Protein AF-A0A7C2VV42-F1 (afdb_monomer)

Structure (mmCIF, N/CA/C/O backbone):
data_AF-A0A7C2VV42-F1
#
_entry.id   AF-A0A7C2VV42-F1
#
loop_
_atom_site.group_PDB
_atom_site.id
_atom_site.type_symbol
_atom_site.label_atom_id
_atom_site.label_alt_id
_atom_site.label_comp_id
_atom_site.label_asym_id
_atom_site.label_entity_id
_atom_site.label_seq_id
_atom_site.pdbx_PDB_ins_code
_atom_site.Cartn_x
_atom_site.Cartn_y
_atom_site.Cartn_z
_atom_site.occupancy
_atom_site.B_iso_or_equiv
_atom_site.auth_seq_id
_atom_site.auth_comp_id
_atom_site.auth_asym_id
_atom_site.auth_atom_id
_atom_site.pdbx_PDB_model_num
ATOM 1 N N . MET A 1 1 ? -14.587 7.912 -0.933 1.00 89.94 1 MET A N 1
ATOM 2 C CA . MET A 1 1 ? -14.050 6.717 -1.628 1.00 89.94 1 MET A CA 1
ATOM 3 C C . MET A 1 1 ? -12.595 6.990 -1.961 1.00 89.94 1 MET A C 1
ATOM 5 O O . MET A 1 1 ? -12.313 8.102 -2.384 1.00 89.94 1 MET A O 1
ATOM 9 N N . ALA A 1 2 ? -11.702 6.019 -1.773 1.00 95.25 2 ALA A N 1
ATOM 10 C CA . ALA A 1 2 ? -10.289 6.122 -2.131 1.00 95.25 2 ALA A CA 1
ATOM 11 C C . ALA A 1 2 ? -9.960 5.160 -3.280 1.00 95.25 2 ALA A C 1
ATOM 13 O O . ALA A 1 2 ? -10.303 3.977 -3.228 1.00 95.25 2 ALA A O 1
ATOM 14 N N . ILE A 1 3 ? -9.295 5.663 -4.320 1.00 92.50 3 ILE A N 1
ATOM 15 C CA . ILE A 1 3 ? -8.862 4.875 -5.479 1.00 92.50 3 ILE A CA 1
ATOM 16 C C . ILE A 1 3 ? -7.340 4.789 -5.435 1.00 92.50 3 ILE A C 1
ATOM 18 O O . ILE A 1 3 ? -6.675 5.788 -5.186 1.00 92.50 3 ILE A O 1
ATOM 22 N N . LYS A 1 4 ? -6.800 3.597 -5.703 1.00 92.12 4 LYS A N 1
ATOM 23 C CA . LYS A 1 4 ? -5.366 3.285 -5.610 1.00 92.12 4 LYS A CA 1
ATOM 24 C C . LYS A 1 4 ? -4.835 3.309 -4.176 1.00 92.12 4 LYS A C 1
ATOM 26 O O . LYS A 1 4 ? -3.756 3.824 -3.918 1.00 92.12 4 LYS A O 1
ATOM 31 N N . ALA A 1 5 ? -5.553 2.640 -3.275 1.00 95.25 5 ALA A N 1
ATOM 32 C CA . ALA A 1 5 ? -5.238 2.533 -1.842 1.00 95.25 5 ALA A CA 1
ATOM 33 C C . ALA A 1 5 ? -3.838 1.967 -1.497 1.00 95.25 5 ALA A C 1
ATOM 35 O O . ALA A 1 5 ? -3.413 2.018 -0.351 1.00 95.25 5 ALA A O 1
ATOM 36 N N . MET A 1 6 ? -3.129 1.403 -2.480 1.00 95.69 6 MET A N 1
ATOM 37 C CA . MET A 1 6 ? -1.766 0.871 -2.349 1.00 95.69 6 MET A CA 1
ATOM 38 C C . MET A 1 6 ? -0.822 1.472 -3.406 1.00 95.69 6 MET A C 1
ATOM 40 O O . MET A 1 6 ? 0.048 0.787 -3.945 1.00 95.69 6 MET A O 1
ATOM 44 N N . ALA A 1 7 ? -1.037 2.729 -3.794 1.00 95.56 7 ALA A N 1
ATOM 45 C CA . ALA A 1 7 ? -0.071 3.483 -4.585 1.00 95.56 7 ALA A CA 1
ATOM 46 C C . ALA A 1 7 ? 1.043 4.015 -3.685 1.00 95.56 7 ALA A C 1
ATOM 48 O O . ALA A 1 7 ? 0.760 4.572 -2.629 1.00 95.56 7 ALA A O 1
ATOM 49 N N . LYS A 1 8 ? 2.296 3.836 -4.110 1.00 95.75 8 LYS A N 1
ATOM 50 C CA . LYS A 1 8 ? 3.464 4.341 -3.387 1.00 95.75 8 LYS A CA 1
ATOM 51 C C . LYS A 1 8 ? 3.931 5.679 -3.959 1.00 95.75 8 LYS A C 1
ATOM 53 O O . LYS A 1 8 ? 4.064 6.639 -3.214 1.00 95.75 8 LYS A O 1
ATOM 58 N N . SER A 1 9 ? 4.183 5.731 -5.266 1.00 96.06 9 SER A N 1
ATOM 59 C CA . SER A 1 9 ? 4.806 6.883 -5.935 1.00 96.06 9 SER A CA 1
ATOM 60 C C . SER A 1 9 ? 4.740 6.750 -7.459 1.00 96.06 9 SER A C 1
ATOM 62 O O . SER A 1 9 ? 4.222 5.756 -7.988 1.00 96.06 9 SER A O 1
ATOM 64 N N . LYS A 1 10 ? 5.264 7.736 -8.196 1.00 96.06 10 LYS A N 1
ATOM 65 C CA . LYS A 1 10 ? 5.635 7.528 -9.605 1.00 96.06 10 LYS A CA 1
ATOM 66 C C . LYS A 1 10 ? 6.712 6.441 -9.710 1.00 96.06 10 LYS A C 1
ATOM 68 O O . LYS A 1 10 ? 7.468 6.182 -8.778 1.00 96.06 10 LYS A O 1
ATOM 73 N N . TRP A 1 11 ? 6.775 5.772 -10.858 1.00 95.75 11 TRP A N 1
ATOM 74 C CA . TRP A 1 11 ? 7.896 4.875 -11.131 1.00 95.75 11 TRP A CA 1
ATOM 75 C C . TRP A 1 11 ? 9.187 5.681 -11.293 1.00 95.75 11 TRP A C 1
ATOM 77 O O . TRP A 1 11 ? 9.184 6.595 -12.117 1.00 95.75 11 TRP A O 1
ATOM 87 N N . PRO A 1 12 ? 10.288 5.299 -10.621 1.00 94.50 12 PRO A N 1
ATOM 88 C CA . PRO A 1 12 ? 11.593 5.882 -10.901 1.00 94.50 12 PRO A CA 1
ATOM 89 C C . PRO A 1 12 ? 11.987 5.701 -12.372 1.00 94.50 12 PRO A C 1
ATOM 91 O O . PRO A 1 12 ? 11.579 4.733 -13.033 1.00 94.50 12 PRO A O 1
ATOM 94 N N . GLU A 1 13 ? 12.803 6.620 -12.882 1.00 94.00 13 GLU A N 1
ATOM 95 C CA . GLU A 1 13 ? 13.360 6.513 -14.227 1.00 94.00 13 GLU A CA 1
ATOM 96 C C . GLU A 1 13 ? 14.201 5.232 -14.361 1.00 94.00 13 GLU A C 1
ATOM 98 O O . GLU A 1 13 ? 14.953 4.860 -13.462 1.00 94.00 13 GLU A O 1
ATOM 103 N N . GLY A 1 14 ? 14.016 4.502 -15.464 1.00 94.19 14 GLY A N 1
ATOM 104 C CA . GLY A 1 14 ? 14.718 3.239 -15.716 1.00 94.19 14 GLY A CA 1
ATOM 105 C C . GLY A 1 14 ? 14.311 2.052 -14.828 1.00 94.19 14 GLY A C 1
ATOM 106 O O . GLY A 1 14 ? 14.890 0.978 -14.975 1.00 94.19 14 GLY A O 1
ATOM 107 N N . ALA A 1 15 ? 13.327 2.198 -13.931 1.00 94.56 15 ALA A N 1
ATOM 108 C CA . ALA A 1 15 ? 12.883 1.098 -13.073 1.00 94.56 15 ALA A CA 1
ATOM 109 C C . ALA A 1 15 ? 12.303 -0.077 -13.880 1.00 94.56 15 ALA A C 1
ATOM 111 O O . ALA A 1 15 ? 11.519 0.125 -14.813 1.00 94.56 15 ALA A O 1
ATOM 112 N N . ASP A 1 16 ? 12.616 -1.310 -13.466 1.00 94.12 16 ASP A N 1
ATOM 113 C CA . ASP A 1 16 ? 11.982 -2.509 -14.016 1.00 94.12 16 ASP A CA 1
ATOM 114 C C . ASP A 1 16 ? 10.518 -2.608 -13.557 1.00 94.12 16 ASP A C 1
ATOM 116 O O . ASP A 1 16 ? 10.211 -2.670 -12.365 1.00 94.12 16 ASP A O 1
ATOM 120 N N . ARG A 1 17 ? 9.604 -2.640 -14.531 1.00 93.75 17 ARG A N 1
ATOM 121 C CA . ARG A 1 17 ? 8.150 -2.734 -14.324 1.00 93.75 17 ARG A CA 1
ATOM 122 C C . ARG A 1 17 ? 7.594 -4.107 -14.700 1.00 93.75 17 ARG A C 1
ATOM 124 O O . ARG A 1 17 ? 6.382 -4.306 -14.629 1.00 93.75 17 ARG A O 1
ATOM 131 N N . SER A 1 18 ? 8.451 -5.052 -15.094 1.00 92.94 18 SER A N 1
ATOM 132 C CA . SER A 1 18 ? 8.076 -6.384 -15.588 1.00 92.94 18 SER A CA 1
ATOM 133 C C . SER A 1 18 ? 7.188 -7.157 -14.610 1.00 92.94 18 SER A C 1
ATOM 135 O O . SER A 1 18 ? 6.308 -7.913 -15.023 1.00 92.94 18 SER A O 1
ATOM 137 N N . GLN A 1 19 ? 7.367 -6.923 -13.307 1.00 92.00 19 GLN A N 1
A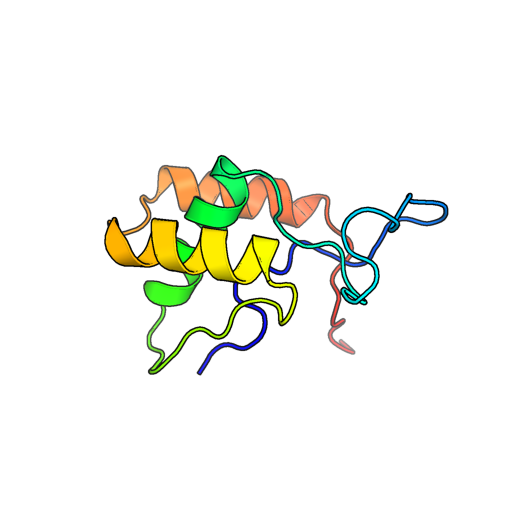TOM 138 C CA . GLN A 1 19 ? 6.595 -7.575 -12.256 1.00 92.00 19 GLN A CA 1
ATOM 139 C C . GLN A 1 19 ? 5.144 -7.066 -12.160 1.00 92.00 19 GLN A C 1
ATOM 141 O O . GLN A 1 19 ? 4.273 -7.827 -11.729 1.00 92.00 19 GLN A O 1
ATOM 146 N N . PHE A 1 20 ? 4.887 -5.822 -12.593 1.00 93.31 20 PHE A N 1
ATOM 147 C CA . PHE A 1 20 ? 3.592 -5.129 -12.531 1.00 93.31 20 PHE A CA 1
ATOM 148 C C . PHE A 1 20 ? 3.289 -4.374 -13.841 1.00 93.31 20 PHE A C 1
ATOM 150 O O . PHE A 1 20 ? 3.119 -3.151 -13.833 1.00 93.31 20 PHE A O 1
ATOM 157 N N . PRO A 1 21 ? 3.167 -5.073 -14.985 1.00 89.25 21 PRO A N 1
ATOM 158 C CA . PRO A 1 21 ? 3.133 -4.448 -16.312 1.00 89.25 21 PRO A CA 1
ATOM 159 C C . PRO A 1 21 ? 1.903 -3.556 -16.552 1.00 89.25 21 PRO A C 1
ATOM 161 O O . PRO A 1 21 ? 1.891 -2.750 -17.477 1.00 89.25 21 PRO A O 1
ATOM 164 N N . LYS A 1 22 ? 0.856 -3.692 -15.727 1.00 87.19 22 LYS A N 1
ATOM 165 C CA . LYS A 1 22 ? -0.379 -2.891 -15.798 1.00 87.19 22 LYS A CA 1
ATOM 166 C C . LYS A 1 22 ? -0.392 -1.694 -14.838 1.00 87.19 22 LYS A C 1
ATOM 168 O O . LYS A 1 22 ? -1.307 -0.873 -14.903 1.00 87.19 22 LYS A O 1
ATOM 173 N N . CYS A 1 23 ? 0.577 -1.589 -13.929 1.00 93.06 23 CYS A N 1
ATOM 174 C CA . CYS A 1 23 ? 0.656 -0.490 -12.972 1.00 93.06 23 CYS A CA 1
ATOM 175 C C . CYS A 1 23 ? 1.409 0.690 -13.593 1.00 93.06 23 CYS A C 1
ATOM 177 O O . CYS A 1 23 ? 2.622 0.643 -13.771 1.00 93.06 23 CYS A O 1
ATOM 179 N N . TRP A 1 24 ? 0.698 1.782 -13.874 1.00 92.31 24 TRP A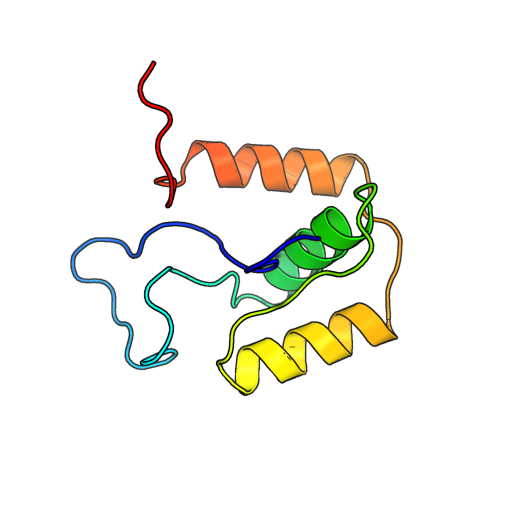 N 1
ATOM 180 C CA . TRP A 1 24 ? 1.295 3.027 -14.379 1.00 92.31 24 TRP A CA 1
ATOM 181 C C . TRP A 1 24 ? 1.973 3.882 -13.289 1.00 92.31 24 TRP A C 1
ATOM 183 O O . TRP A 1 24 ? 2.571 4.907 -13.590 1.00 92.31 24 TRP A O 1
ATOM 193 N N . TYR A 1 25 ? 1.918 3.430 -12.038 1.00 94.00 25 TYR A N 1
ATOM 194 C CA . TYR A 1 25 ? 2.551 4.001 -10.849 1.00 94.00 25 TYR A CA 1
ATOM 195 C C . TYR A 1 25 ? 3.275 2.886 -10.089 1.00 94.00 25 TYR A C 1
ATOM 197 O O . TYR A 1 25 ? 2.903 1.717 -10.232 1.00 94.00 25 TYR A O 1
ATOM 205 N N . GLN A 1 26 ? 4.260 3.232 -9.261 1.00 95.94 26 GLN A N 1
ATOM 206 C CA . GLN A 1 26 ? 4.912 2.261 -8.391 1.00 95.94 26 GLN A CA 1
ATOM 207 C C . GLN A 1 26 ? 3.926 1.838 -7.288 1.00 95.94 26 GLN A C 1
ATOM 209 O O . GLN A 1 26 ? 3.466 2.684 -6.511 1.00 95.94 26 GLN A O 1
ATOM 214 N N . PRO A 1 27 ? 3.552 0.550 -7.200 1.00 96.25 27 PRO A N 1
ATOM 215 C CA . PRO A 1 27 ? 2.688 0.074 -6.132 1.00 96.25 27 PRO A CA 1
ATOM 216 C C . PRO A 1 27 ? 3.475 -0.121 -4.830 1.00 96.25 27 PRO A C 1
ATOM 218 O O . PRO A 1 27 ? 4.667 -0.430 -4.843 1.00 96.25 27 PRO A O 1
ATOM 221 N N . ALA A 1 28 ? 2.787 -0.032 -3.695 1.00 96.25 28 ALA A N 1
ATOM 222 C CA . ALA A 1 28 ? 3.256 -0.617 -2.445 1.00 96.25 28 ALA A CA 1
ATOM 223 C C . ALA A 1 28 ? 3.130 -2.147 -2.555 1.00 96.25 28 ALA A C 1
ATOM 225 O O . ALA A 1 28 ? 2.087 -2.709 -2.240 1.00 96.25 28 ALA A O 1
ATOM 226 N N . SER A 1 29 ? 4.154 -2.806 -3.104 1.00 95.00 29 SER A N 1
ATOM 227 C CA . SER A 1 29 ? 4.164 -4.258 -3.345 1.00 95.00 29 SER A CA 1
ATOM 228 C C . SER A 1 29 ? 4.873 -5.072 -2.264 1.00 95.00 29 SER A C 1
ATOM 230 O O . SER A 1 29 ? 4.750 -6.294 -2.247 1.00 95.00 29 SER A O 1
ATOM 232 N N . ASP A 1 30 ? 5.631 -4.417 -1.386 1.00 96.00 30 ASP A N 1
ATOM 233 C CA . ASP A 1 30 ? 6.149 -5.047 -0.173 1.00 96.00 30 ASP A CA 1
ATOM 234 C C . ASP A 1 30 ? 4.982 -5.318 0.798 1.00 96.00 30 ASP A C 1
ATOM 236 O O . ASP A 1 30 ? 4.212 -4.390 1.062 1.00 96.00 30 ASP A O 1
ATOM 240 N N . PRO A 1 31 ? 4.825 -6.539 1.348 1.00 96.25 31 PRO A N 1
ATOM 241 C CA . PRO A 1 31 ? 3.689 -6.878 2.205 1.00 96.25 31 PRO A CA 1
ATOM 242 C C . PRO A 1 31 ? 3.514 -5.961 3.421 1.00 96.25 31 PRO A C 1
ATOM 244 O O . PRO A 1 31 ? 2.381 -5.643 3.790 1.00 96.25 31 PRO A O 1
ATOM 247 N N . LYS A 1 32 ? 4.614 -5.511 4.043 1.00 97.12 32 LYS A N 1
ATOM 248 C CA . LYS A 1 32 ? 4.555 -4.638 5.221 1.00 97.12 32 LYS A CA 1
ATOM 249 C C . LYS A 1 32 ? 4.059 -3.251 4.821 1.00 97.12 32 LYS A C 1
ATOM 251 O O . LYS A 1 32 ? 3.120 -2.741 5.433 1.00 97.12 32 LYS A O 1
ATOM 256 N N . LEU A 1 33 ? 4.633 -2.669 3.767 1.00 97.44 33 LEU A N 1
ATOM 257 C CA . LEU A 1 33 ? 4.199 -1.367 3.260 1.00 97.44 33 LEU A CA 1
ATOM 258 C C . LEU A 1 33 ? 2.758 -1.403 2.733 1.00 97.44 33 LEU A C 1
ATOM 260 O O . LEU A 1 33 ? 1.981 -0.499 3.027 1.00 97.44 33 LEU A O 1
ATOM 264 N N . ALA A 1 34 ? 2.381 -2.450 1.997 1.00 97.12 34 ALA A N 1
ATOM 265 C CA . ALA A 1 34 ? 1.028 -2.627 1.474 1.00 97.12 34 ALA A CA 1
ATOM 266 C C . ALA A 1 34 ? -0.012 -2.714 2.597 1.00 97.12 34 ALA A C 1
ATOM 268 O O . ALA A 1 34 ? -1.061 -2.073 2.520 1.00 97.12 34 ALA A O 1
ATOM 269 N N . SER A 1 35 ? 0.306 -3.465 3.659 1.00 98.00 35 SER A N 1
ATOM 270 C CA . SER A 1 35 ? -0.533 -3.566 4.852 1.00 98.00 35 SER A CA 1
ATOM 271 C C . SER A 1 35 ? -0.742 -2.206 5.511 1.00 98.00 35 SER A C 1
ATOM 273 O O . SER A 1 35 ? -1.884 -1.820 5.754 1.00 98.00 35 SER A O 1
ATOM 275 N N . MET A 1 36 ? 0.334 -1.450 5.755 1.00 98.25 36 MET A N 1
ATOM 276 C CA . MET A 1 36 ? 0.226 -0.107 6.334 1.00 98.25 36 MET A CA 1
ATOM 277 C C . MET A 1 36 ? -0.571 0.836 5.421 1.00 98.25 36 MET A C 1
ATOM 279 O O . MET A 1 36 ? -1.503 1.483 5.885 1.00 98.25 36 MET A O 1
ATOM 283 N N . ALA A 1 37 ? -0.278 0.873 4.117 1.00 97.44 37 ALA A N 1
ATOM 284 C CA . ALA A 1 37 ? -0.954 1.756 3.164 1.00 97.44 37 ALA A CA 1
ATOM 285 C C . ALA A 1 37 ? -2.469 1.491 3.083 1.00 97.44 37 ALA A C 1
ATOM 287 O O . ALA A 1 37 ? -3.279 2.424 3.139 1.00 97.44 37 ALA A O 1
ATOM 288 N N . LEU A 1 38 ? -2.873 0.219 2.999 1.00 97.94 38 LEU A N 1
ATOM 289 C CA . LEU A 1 38 ? -4.289 -0.128 2.929 1.00 97.94 38 LEU A CA 1
ATOM 290 C C . LEU A 1 38 ? -5.000 0.106 4.267 1.00 97.94 38 LEU A C 1
ATOM 292 O O . LEU A 1 38 ? -6.103 0.653 4.262 1.00 97.94 38 LEU A O 1
ATOM 296 N N . ARG A 1 39 ? -4.380 -0.241 5.406 1.00 98.12 39 ARG A N 1
ATOM 297 C CA . ARG A 1 39 ? -4.965 0.020 6.735 1.00 98.12 39 ARG A CA 1
ATOM 298 C C . ARG A 1 39 ? -5.113 1.514 7.008 1.00 98.12 39 ARG A C 1
ATOM 300 O O . ARG A 1 39 ? -6.172 1.933 7.470 1.00 98.12 39 ARG A O 1
ATOM 307 N N . PHE A 1 40 ? -4.117 2.321 6.639 1.00 98.00 40 PHE A N 1
ATOM 308 C CA . PHE A 1 40 ? -4.211 3.782 6.672 1.00 98.00 40 PHE A CA 1
ATOM 309 C C . PHE A 1 40 ? -5.411 4.276 5.868 1.00 98.00 40 PHE A C 1
ATOM 311 O O . PHE A 1 40 ? -6.225 5.043 6.381 1.00 98.00 40 PHE A O 1
ATOM 318 N N . THR A 1 41 ? -5.541 3.797 4.627 1.00 97.25 41 THR A N 1
ATOM 319 C CA . THR A 1 41 ? -6.627 4.193 3.726 1.00 97.25 41 THR A CA 1
ATOM 320 C C . THR A 1 41 ? -7.995 3.825 4.307 1.00 97.25 41 THR A C 1
ATOM 322 O O . THR A 1 41 ? -8.891 4.663 4.328 1.00 97.25 41 THR A O 1
ATOM 325 N N . LEU A 1 42 ? -8.158 2.599 4.814 1.00 96.75 42 LEU A N 1
ATOM 326 C CA . LEU A 1 42 ? -9.401 2.118 5.431 1.00 96.75 42 LEU A CA 1
ATOM 327 C C . LEU A 1 42 ? -9.735 2.809 6.763 1.00 96.75 42 LEU A C 1
ATOM 329 O O . LEU A 1 42 ? -10.895 2.803 7.162 1.00 96.75 42 LEU A O 1
ATOM 333 N N . SER A 1 43 ? -8.751 3.427 7.422 1.00 96.44 43 SER A N 1
ATOM 334 C CA . SER A 1 43 ? -8.958 4.206 8.653 1.00 96.44 43 SER A CA 1
ATOM 335 C C . SER A 1 43 ? -9.463 5.633 8.390 1.00 96.44 43 SER A C 1
ATOM 337 O O . SER A 1 43 ? -9.822 6.339 9.329 1.00 96.44 43 SER A O 1
ATOM 339 N N . GLN A 1 44 ? -9.491 6.082 7.131 1.00 96.44 44 GLN A N 1
ATOM 340 C CA . GLN A 1 44 ? -10.029 7.394 6.760 1.00 96.44 44 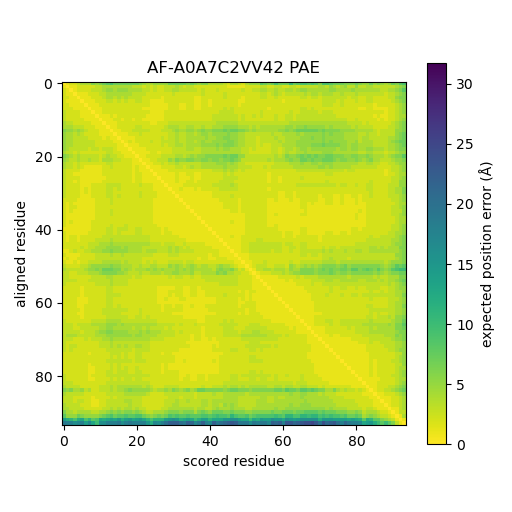GLN A CA 1
ATOM 341 C C . GLN A 1 44 ? -11.568 7.368 6.702 1.00 96.44 44 GLN A C 1
ATOM 343 O O . GLN A 1 44 ? -12.153 6.302 6.505 1.00 96.44 44 GLN A O 1
ATOM 348 N N . PRO A 1 45 ? -12.259 8.523 6.801 1.00 96.69 45 PRO A N 1
ATOM 349 C CA . PRO A 1 45 ? -13.718 8.602 6.678 1.00 96.69 45 PRO A CA 1
ATOM 350 C C . PRO A 1 45 ? -14.180 8.386 5.221 1.00 96.69 45 PRO A C 1
ATOM 352 O O . PRO A 1 45 ? -14.624 9.304 4.531 1.00 96.69 45 PRO A O 1
ATOM 355 N N . ILE A 1 46 ? -14.054 7.156 4.722 1.00 96.19 46 ILE A N 1
ATOM 356 C CA . ILE A 1 46 ? -14.373 6.751 3.351 1.00 96.19 46 ILE A CA 1
ATOM 357 C C . ILE A 1 46 ? -15.290 5.522 3.328 1.00 96.19 46 ILE A C 1
ATOM 359 O O . ILE A 1 46 ? -15.280 4.696 4.227 1.00 96.19 46 ILE A O 1
ATOM 363 N N . THR A 1 47 ? -16.052 5.362 2.244 1.00 96.75 47 THR A N 1
ATOM 364 C CA . THR A 1 47 ? -16.942 4.199 2.049 1.00 96.75 47 THR A CA 1
ATOM 365 C C . THR A 1 47 ? -16.237 2.964 1.481 1.00 96.75 47 THR A C 1
ATOM 367 O O . THR A 1 47 ? -16.694 1.846 1.680 1.00 96.75 47 THR A O 1
ATOM 370 N N . ALA A 1 48 ? -15.166 3.154 0.708 1.00 95.81 48 ALA A N 1
ATOM 371 C CA . ALA A 1 48 ? -14.477 2.074 0.005 1.00 95.81 48 ALA A CA 1
ATOM 372 C C . ALA A 1 48 ? -13.038 2.469 -0.331 1.00 95.81 48 ALA A C 1
ATOM 374 O O . ALA A 1 48 ? -12.785 3.635 -0.659 1.00 95.81 48 ALA A O 1
ATOM 375 N N . ALA A 1 49 ? -12.142 1.480 -0.313 1.00 96.62 49 ALA A N 1
ATOM 376 C CA . ALA A 1 49 ? -10.754 1.567 -0.751 1.00 96.62 49 ALA A CA 1
ATOM 377 C C . ALA A 1 49 ? -10.527 0.587 -1.914 1.00 96.62 49 ALA A C 1
ATOM 379 O O . ALA A 1 49 ? -10.656 -0.623 -1.746 1.00 96.62 49 ALA A O 1
ATOM 380 N N . VAL A 1 50 ? -10.213 1.105 -3.103 1.00 94.25 50 VAL A N 1
ATOM 381 C CA . VAL A 1 50 ? -10.026 0.293 -4.315 1.00 94.25 50 VAL A CA 1
ATOM 382 C C . VAL A 1 50 ? -8.523 0.088 -4.568 1.00 94.25 50 VAL A C 1
ATOM 384 O O . VAL A 1 50 ? -7.816 1.081 -4.791 1.00 94.25 50 VAL A O 1
ATOM 387 N N . PRO A 1 51 ? -8.002 -1.156 -4.533 1.00 89.44 51 PRO A N 1
ATOM 388 C CA . PRO A 1 51 ? -6.588 -1.440 -4.788 1.00 89.44 51 PRO A CA 1
ATOM 389 C C . PRO A 1 51 ? -6.253 -1.397 -6.293 1.00 89.44 51 PRO A C 1
ATOM 391 O O . PRO A 1 51 ? -7.065 -0.997 -7.129 1.00 89.44 51 PRO A O 1
ATOM 394 N N . SER A 1 52 ? -5.022 -1.773 -6.655 1.00 87.56 52 SER A N 1
ATOM 395 C CA . SER A 1 52 ? -4.626 -1.916 -8.063 1.00 87.56 52 SER A CA 1
ATOM 396 C C . SER A 1 52 ? -5.439 -3.004 -8.778 1.00 87.56 52 SER A C 1
ATOM 398 O O . SER A 1 52 ? -5.843 -3.986 -8.161 1.00 87.56 52 SER A O 1
ATOM 400 N N . GLY A 1 53 ? -5.611 -2.862 -10.096 1.00 87.19 53 GLY A N 1
ATOM 401 C CA . GLY A 1 53 ? -6.186 -3.902 -10.960 1.00 87.19 53 GLY A CA 1
ATOM 402 C C . GLY A 1 53 ? -5.227 -5.060 -11.275 1.00 87.19 53 GLY A C 1
ATOM 403 O O . GLY A 1 53 ? -5.588 -5.964 -12.026 1.00 87.19 53 GLY A O 1
ATOM 404 N N . ASP A 1 54 ? -3.999 -5.033 -10.748 1.00 92.62 54 ASP A N 1
ATOM 405 C CA . ASP A 1 54 ? -3.080 -6.169 -10.812 1.00 92.62 54 ASP A CA 1
ATOM 406 C C . ASP A 1 54 ? -3.550 -7.301 -9.870 1.00 92.62 54 ASP A C 1
ATOM 408 O O . ASP A 1 54 ? -3.721 -7.051 -8.673 1.00 92.62 54 ASP A O 1
ATOM 412 N N . PRO A 1 55 ? -3.733 -8.548 -10.351 1.00 93.00 55 PRO A N 1
ATOM 413 C CA . PRO A 1 55 ? -4.263 -9.639 -9.531 1.00 93.00 55 PRO A CA 1
ATOM 414 C C . PRO A 1 55 ? -3.433 -9.980 -8.287 1.00 93.00 55 PRO A C 1
ATOM 416 O O . PRO A 1 55 ? -4.002 -10.395 -7.278 1.00 93.00 55 PRO A O 1
ATOM 419 N N . LYS A 1 56 ? -2.103 -9.810 -8.327 1.00 93.44 56 LYS A N 1
ATOM 420 C CA . LYS A 1 56 ? -1.238 -10.102 -7.173 1.00 93.44 56 LYS A CA 1
ATOM 421 C C . LYS A 1 56 ? -1.463 -9.072 -6.072 1.00 93.44 56 LYS A C 1
ATOM 423 O O . LYS A 1 56 ? -1.626 -9.435 -4.910 1.00 93.44 56 LYS A O 1
ATOM 428 N N . LEU A 1 57 ? -1.530 -7.797 -6.455 1.00 95.56 57 LEU A N 1
ATOM 429 C CA . LEU A 1 57 ? -1.820 -6.699 -5.534 1.00 95.56 57 LEU A CA 1
ATOM 430 C C . LEU A 1 57 ? -3.256 -6.768 -5.010 1.00 95.56 57 LEU A C 1
ATOM 432 O O . LEU A 1 57 ? -3.488 -6.497 -3.837 1.00 95.56 57 LEU A O 1
ATOM 436 N N . PHE A 1 58 ? -4.213 -7.174 -5.849 1.00 95.19 58 PHE A N 1
ATOM 437 C CA . PHE A 1 58 ? -5.590 -7.403 -5.419 1.00 95.19 58 PHE A CA 1
ATOM 438 C C . PHE A 1 58 ? -5.669 -8.507 -4.360 1.00 95.19 58 PHE A C 1
ATOM 440 O O . PHE A 1 58 ? -6.283 -8.311 -3.315 1.00 95.19 58 PHE A O 1
ATOM 447 N N . LYS A 1 59 ? -4.996 -9.644 -4.582 1.00 95.62 59 LYS A N 1
ATOM 448 C CA . LYS A 1 59 ? -4.933 -10.732 -3.598 1.00 95.62 59 LYS A CA 1
ATOM 449 C C . LYS A 1 59 ? -4.322 -10.263 -2.272 1.00 95.62 59 LYS A C 1
ATOM 451 O O . LYS A 1 59 ? -4.907 -10.506 -1.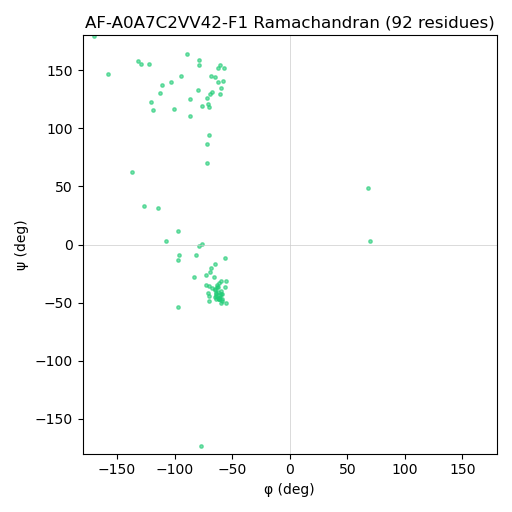223 1.00 95.62 59 LYS A O 1
ATOM 456 N N . MET A 1 60 ? -3.203 -9.541 -2.325 1.00 96.25 60 MET A N 1
ATOM 457 C CA . MET A 1 60 ? -2.562 -8.956 -1.142 1.00 96.25 60 MET A CA 1
ATOM 458 C C . MET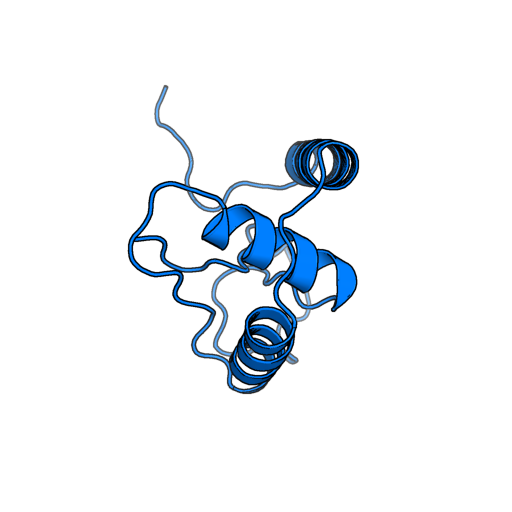 A 1 60 ? -3.504 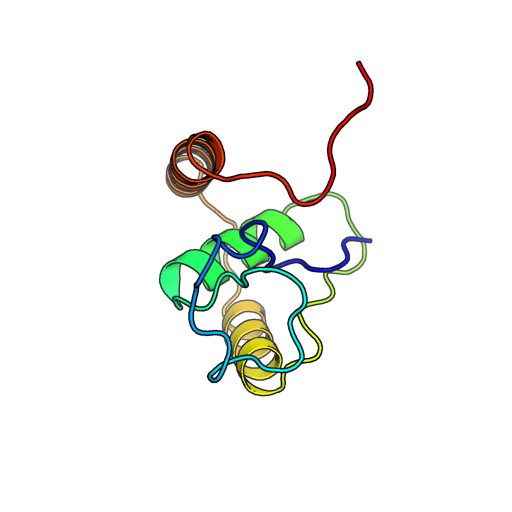-8.002 -0.390 1.00 96.25 60 MET A C 1
ATOM 460 O O . MET A 1 60 ? -3.602 -8.067 0.832 1.00 96.25 60 MET A O 1
ATOM 464 N N . ALA A 1 61 ? -4.253 -7.161 -1.108 1.00 97.12 61 ALA A N 1
ATOM 465 C CA . ALA A 1 61 ? -5.243 -6.276 -0.500 1.00 97.12 61 ALA A CA 1
ATOM 466 C C . ALA A 1 61 ? -6.357 -7.059 0.214 1.00 97.12 61 ALA A C 1
ATOM 468 O O . ALA A 1 61 ? -6.753 -6.689 1.316 1.00 97.12 61 ALA A O 1
ATOM 469 N N . MET A 1 62 ? -6.832 -8.161 -0.378 1.00 97.12 62 MET A N 1
ATOM 470 C CA . MET A 1 62 ? -7.831 -9.035 0.246 1.00 97.12 62 MET A CA 1
ATOM 471 C C . MET A 1 62 ? -7.303 -9.710 1.516 1.00 97.12 62 MET A C 1
ATOM 473 O O . MET A 1 62 ? -8.036 -9.812 2.498 1.00 97.12 62 MET A O 1
ATOM 477 N N . GLU A 1 63 ? -6.041 -10.143 1.525 1.00 97.12 63 GLU A N 1
ATOM 478 C CA . GLU A 1 63 ? -5.394 -10.729 2.706 1.00 97.12 63 GLU A CA 1
ATOM 479 C C . GLU A 1 63 ? -5.271 -9.709 3.848 1.00 97.12 63 GLU A C 1
ATOM 481 O O . GLU A 1 63 ? -5.618 -10.021 4.989 1.00 97.12 63 GLU A O 1
ATOM 486 N N . VAL A 1 64 ? -4.854 -8.476 3.540 1.00 97.50 64 VAL A N 1
ATOM 487 C CA . VAL A 1 64 ? -4.783 -7.380 4.519 1.00 97.50 64 VAL A CA 1
ATOM 488 C C . VAL A 1 64 ? -6.174 -7.020 5.041 1.00 97.50 64 VAL A C 1
ATOM 490 O O . VAL A 1 64 ? -6.360 -6.915 6.249 1.00 97.50 64 VAL A O 1
ATOM 493 N N . ALA A 1 65 ? -7.164 -6.866 4.157 1.00 95.94 65 ALA A N 1
ATOM 494 C CA . ALA A 1 65 ? -8.530 -6.518 4.547 1.00 95.94 65 ALA A CA 1
ATOM 495 C C . ALA A 1 65 ? -9.186 -7.603 5.419 1.00 95.94 65 ALA A C 1
ATOM 497 O O . ALA A 1 65 ? -9.903 -7.281 6.363 1.00 95.94 65 ALA A O 1
ATOM 498 N N . SER A 1 66 ? -8.912 -8.882 5.142 1.00 97.19 66 SER A N 1
ATOM 499 C CA . SER A 1 66 ? -9.448 -10.007 5.925 1.00 97.19 66 SER A CA 1
ATOM 500 C C . SER A 1 66 ? -8.855 -10.090 7.335 1.00 97.19 66 SER A C 1
ATOM 502 O O . SER A 1 66 ? -9.488 -10.641 8.229 1.00 97.19 66 SER A O 1
ATOM 504 N N . ASN A 1 67 ? -7.657 -9.535 7.538 1.00 96.56 67 ASN A N 1
ATOM 505 C CA . ASN A 1 67 ? -6.958 -9.485 8.824 1.00 96.56 67 ASN A CA 1
ATOM 506 C C . ASN A 1 67 ? -6.817 -8.041 9.324 1.00 96.56 67 ASN A C 1
ATOM 508 O O . ASN A 1 67 ? -5.818 -7.688 9.952 1.00 96.56 67 ASN A O 1
ATOM 512 N N . TYR A 1 68 ? -7.786 -7.187 8.985 1.00 96.38 68 TYR A N 1
ATOM 513 C CA . TYR A 1 68 ? -7.698 -5.766 9.274 1.00 96.38 68 TYR A CA 1
ATOM 514 C C . TYR A 1 68 ? -7.596 -5.505 10.779 1.00 96.38 68 TYR A C 1
ATOM 516 O O . TYR A 1 68 ? -8.427 -5.938 11.578 1.00 96.38 68 TYR A O 1
ATOM 524 N N . THR A 1 69 ? -6.602 -4.701 11.128 1.00 96.25 69 THR A N 1
ATOM 525 C CA . THR A 1 69 ? -6.505 -3.989 12.396 1.00 96.25 69 THR A CA 1
ATOM 526 C C . THR A 1 69 ? -6.409 -2.501 12.092 1.00 96.25 69 THR A C 1
ATOM 528 O O . THR A 1 69 ? -5.972 -2.112 11.007 1.00 96.25 69 THR A O 1
ATOM 531 N N . SER A 1 70 ? -6.810 -1.647 13.032 1.00 95.94 70 SER A N 1
ATOM 532 C CA . SER A 1 70 ? -6.537 -0.216 12.892 1.00 95.94 70 SER A CA 1
ATOM 533 C C . SER A 1 70 ? -5.032 0.013 12.755 1.00 95.94 70 SER A C 1
ATOM 535 O O . SER A 1 70 ? -4.233 -0.673 13.397 1.00 95.94 70 SER A O 1
ATOM 537 N N . ILE A 1 71 ? -4.650 0.955 11.894 1.00 98.06 71 ILE A N 1
ATOM 538 C CA . ILE A 1 71 ? -3.260 1.406 11.823 1.00 98.06 71 ILE A CA 1
ATOM 539 C C . ILE A 1 71 ? -2.873 2.092 13.142 1.00 98.06 71 ILE A C 1
ATOM 541 O O . ILE A 1 71 ? -3.716 2.755 13.750 1.00 98.06 71 ILE A O 1
ATOM 545 N N . THR A 1 72 ? -1.630 1.925 13.595 1.00 98.38 72 THR A N 1
ATOM 546 C CA . THR A 1 72 ? -1.131 2.612 14.800 1.00 98.38 72 THR A CA 1
ATOM 547 C C . THR A 1 72 ? -0.511 3.968 14.470 1.00 98.38 72 THR A C 1
ATOM 549 O O . THR A 1 72 ? -0.156 4.242 13.320 1.00 98.38 72 THR A O 1
ATOM 552 N N . ASP A 1 73 ? -0.332 4.815 15.484 1.00 98.38 73 ASP A N 1
ATOM 553 C CA . ASP A 1 73 ? 0.325 6.114 15.316 1.00 98.38 73 ASP A CA 1
ATOM 554 C C . ASP A 1 73 ? 1.783 5.955 14.851 1.00 98.38 73 ASP A C 1
ATOM 556 O O . ASP A 1 73 ? 2.248 6.700 13.990 1.00 98.38 73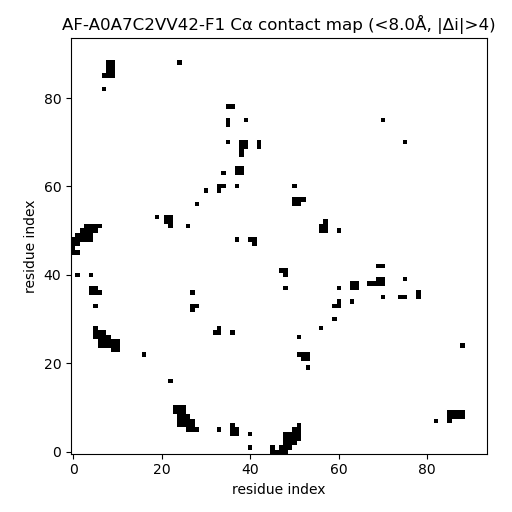 ASP A O 1
ATOM 560 N N . GLU A 1 74 ? 2.498 4.933 15.328 1.00 98.56 74 GLU A N 1
ATOM 561 C CA . GLU A 1 74 ? 3.873 4.643 14.901 1.00 98.56 74 GLU A CA 1
ATOM 562 C C . GLU A 1 74 ? 3.949 4.245 13.422 1.00 98.56 74 GLU A C 1
ATOM 564 O O . GLU A 1 74 ? 4.883 4.634 12.715 1.00 98.56 74 GLU A O 1
ATOM 569 N N . GLU A 1 75 ? 2.967 3.480 12.943 1.00 98.50 75 GLU A N 1
ATOM 570 C CA . GLU A 1 75 ? 2.854 3.095 11.535 1.00 98.50 75 GLU A CA 1
ATOM 571 C C . GLU A 1 75 ? 2.488 4.294 10.654 1.00 98.50 75 GLU A C 1
ATOM 573 O O . GLU A 1 75 ? 3.001 4.416 9.541 1.00 98.50 75 GLU A O 1
ATOM 578 N N . ILE A 1 76 ? 1.657 5.215 11.153 1.00 98.50 76 ILE A N 1
ATOM 579 C CA . ILE A 1 76 ? 1.379 6.488 10.478 1.00 98.50 76 ILE A CA 1
ATOM 580 C C . ILE A 1 76 ? 2.661 7.325 10.365 1.00 98.50 76 ILE A C 1
ATOM 582 O O . ILE A 1 76 ? 2.954 7.844 9.288 1.00 98.50 76 ILE A O 1
ATOM 586 N N . GLU A 1 77 ? 3.447 7.445 11.437 1.00 98.50 77 GLU A N 1
ATOM 587 C CA . GLU A 1 77 ? 4.721 8.172 11.402 1.00 98.50 77 GLU A CA 1
ATOM 588 C C . GLU A 1 77 ? 5.739 7.521 10.454 1.00 98.50 77 GLU A C 1
ATOM 590 O O . GLU A 1 77 ? 6.492 8.218 9.774 1.00 98.50 77 GLU A O 1
ATOM 595 N N . GLU A 1 78 ? 5.739 6.192 10.343 1.00 98.19 78 GLU A N 1
ATOM 596 C CA . GLU A 1 78 ? 6.543 5.486 9.343 1.00 98.19 78 GLU A CA 1
ATOM 597 C C . GLU A 1 78 ? 6.090 5.794 7.912 1.00 98.19 78 GLU A C 1
ATOM 599 O O . GLU A 1 78 ? 6.922 6.109 7.061 1.00 98.19 78 GLU A O 1
ATOM 604 N N . LEU A 1 79 ? 4.782 5.772 7.639 1.00 97.81 79 LEU A N 1
ATOM 605 C CA . LEU A 1 79 ? 4.254 6.151 6.327 1.00 97.81 79 LEU A CA 1
ATOM 606 C C . LEU A 1 79 ? 4.621 7.594 5.960 1.00 97.81 79 LEU A C 1
ATOM 608 O O . LEU A 1 79 ? 4.988 7.846 4.813 1.00 97.81 79 LEU A O 1
ATOM 612 N N . LYS A 1 80 ? 4.577 8.526 6.922 1.00 97.56 80 LYS A N 1
ATOM 613 C CA . LYS A 1 80 ? 5.009 9.917 6.714 1.00 97.56 80 LYS A CA 1
ATOM 614 C C . LYS A 1 80 ? 6.487 10.003 6.339 1.00 97.56 80 LYS A C 1
ATOM 616 O O . LYS A 1 80 ? 6.806 10.697 5.379 1.00 97.56 80 LYS A O 1
ATOM 621 N N . ARG A 1 81 ? 7.371 9.283 7.044 1.00 97.62 81 ARG A N 1
ATOM 622 C CA . ARG A 1 81 ? 8.807 9.223 6.708 1.00 97.62 81 ARG A CA 1
ATOM 623 C C . ARG A 1 81 ? 9.030 8.691 5.296 1.00 97.62 81 ARG A C 1
ATOM 625 O O . ARG A 1 81 ? 9.723 9.324 4.514 1.00 97.62 81 ARG A O 1
ATOM 632 N N . ILE A 1 82 ? 8.388 7.577 4.941 1.00 95.94 82 ILE A N 1
ATOM 633 C CA . ILE A 1 8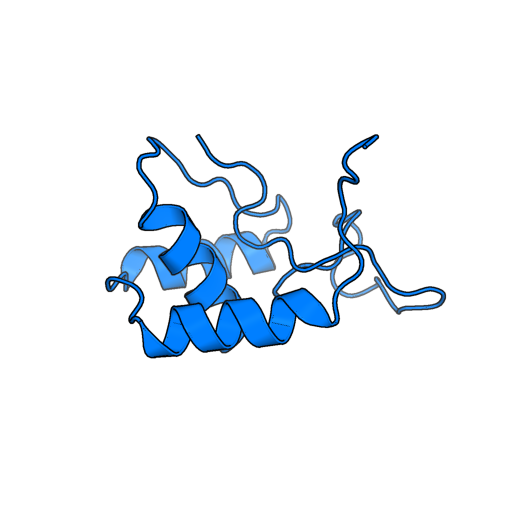2 ? 8.507 6.989 3.599 1.00 95.94 82 ILE A CA 1
ATOM 634 C C . ILE A 1 82 ? 8.037 7.977 2.525 1.00 95.94 82 ILE A C 1
ATOM 636 O O . ILE A 1 82 ? 8.681 8.091 1.482 1.00 95.94 82 ILE A O 1
ATOM 640 N N . ALA A 1 83 ? 6.927 8.680 2.774 1.00 95.44 83 ALA A N 1
ATOM 641 C CA 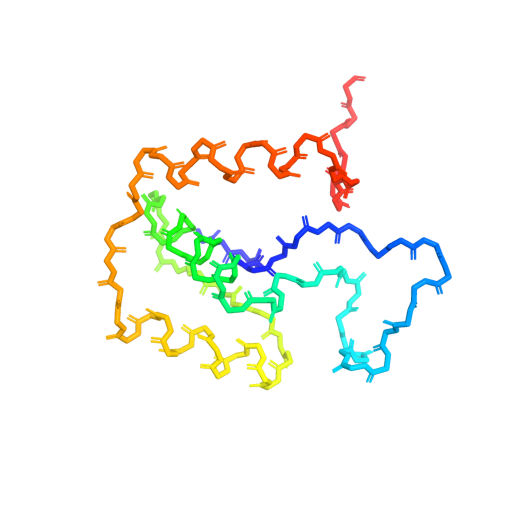. ALA A 1 83 ? 6.323 9.615 1.831 1.00 95.44 83 ALA A CA 1
ATOM 642 C C . ALA A 1 83 ? 7.196 10.847 1.535 1.00 95.44 83 ALA A C 1
ATOM 644 O O . ALA A 1 83 ? 7.098 11.378 0.432 1.00 95.44 83 ALA A O 1
ATOM 645 N N . GLN A 1 84 ? 8.052 11.282 2.468 1.00 94.88 84 GLN A N 1
ATOM 646 C CA . GLN A 1 84 ? 8.945 12.435 2.268 1.00 94.88 84 GLN A CA 1
ATOM 647 C C . GLN A 1 84 ? 9.935 12.228 1.114 1.00 94.88 84 GLN A C 1
ATOM 649 O O . GLN A 1 84 ? 10.239 13.178 0.399 1.00 94.88 84 GLN A O 1
ATOM 654 N N . ASP A 1 85 ? 10.377 10.988 0.896 1.00 92.06 85 ASP A N 1
ATOM 655 C CA . ASP A 1 85 ? 11.359 10.634 -0.137 1.00 92.06 85 ASP A CA 1
ATOM 656 C C . ASP A 1 85 ? 10.708 10.118 -1.436 1.00 92.06 85 ASP A C 1
ATOM 658 O O . ASP A 1 85 ? 11.377 9.518 -2.281 1.00 92.06 85 ASP A O 1
ATOM 662 N N . GLN A 1 86 ? 9.386 10.263 -1.591 1.00 94.12 86 GLN A N 1
ATOM 663 C CA . GLN A 1 86 ? 8.663 9.789 -2.772 1.00 94.12 86 GLN A CA 1
ATOM 664 C C . GLN A 1 86 ? 8.303 10.922 -3.732 1.00 94.12 86 GLN A C 1
ATOM 666 O O . GLN A 1 86 ? 7.812 11.970 -3.325 1.00 94.12 86 GLN A O 1
ATOM 671 N N . GLU A 1 87 ? 8.427 10.654 -5.035 1.00 94.75 87 GLU A N 1
ATOM 672 C CA . GLU A 1 87 ? 7.853 11.527 -6.057 1.00 94.75 87 GLU A CA 1
ATOM 673 C C . GLU A 1 87 ? 6.323 11.309 -6.134 1.00 94.75 87 GLU A C 1
ATOM 675 O O . GLU A 1 87 ? 5.870 10.182 -6.411 1.00 94.75 87 GLU A O 1
ATOM 680 N N . PRO A 1 88 ? 5.505 12.349 -5.879 1.00 93.38 88 PRO A N 1
ATOM 681 C CA . PRO A 1 88 ? 4.054 12.224 -5.869 1.00 93.38 88 PRO A CA 1
ATOM 682 C C . PRO A 1 88 ? 3.509 11.949 -7.275 1.00 93.38 88 PRO A C 1
ATOM 684 O O . PRO A 1 88 ? 4.011 12.454 -8.272 1.00 93.38 88 PRO A O 1
ATOM 687 N N . ILE A 1 89 ? 2.442 11.150 -7.363 1.00 92.94 89 ILE A N 1
ATOM 688 C CA . ILE A 1 89 ? 1.753 10.853 -8.637 1.00 92.94 89 ILE A CA 1
ATOM 689 C C . ILE A 1 89 ? 0.954 12.064 -9.129 1.00 92.94 89 ILE A C 1
ATOM 691 O O . ILE A 1 89 ? 0.854 12.286 -10.334 1.00 92.94 89 ILE A O 1
ATOM 695 N N . PHE A 1 90 ? 0.386 12.820 -8.189 1.00 89.94 90 PHE A N 1
ATOM 696 C CA . PHE A 1 90 ? -0.385 14.028 -8.441 1.00 89.94 90 PHE A CA 1
ATOM 697 C C . PHE A 1 90 ? 0.295 15.182 -7.724 1.00 89.94 90 PHE A C 1
ATOM 699 O O . PHE A 1 90 ? 0.493 15.129 -6.511 1.00 89.94 90 PHE A O 1
ATOM 706 N N . GLU A 1 91 ? 0.652 16.200 -8.485 1.00 89.00 91 GLU A N 1
ATOM 707 C CA . GLU A 1 91 ? 1.218 17.432 -7.963 1.00 89.00 91 GLU A CA 1
ATOM 708 C C . GLU A 1 91 ? 0.086 18.440 -7.770 1.00 89.00 91 GLU A C 1
ATOM 710 O O . GLU A 1 91 ? -0.908 18.432 -8.501 1.00 89.00 91 GLU A O 1
ATOM 715 N N . LEU A 1 92 ? 0.207 19.262 -6.733 1.00 86.75 92 LEU A N 1
ATOM 716 C CA . LEU A 1 92 ? -0.655 20.422 -6.577 1.00 86.75 92 LEU A CA 1
ATOM 717 C C . LEU A 1 92 ? 0.005 21.564 -7.349 1.00 86.75 92 LEU A C 1
ATOM 719 O O . LEU A 1 92 ? 1.163 21.878 -7.083 1.00 86.75 92 LEU A O 1
ATOM 723 N N . ASP A 1 93 ? -0.732 22.180 -8.270 1.00 79.06 93 ASP A N 1
ATOM 724 C CA . ASP A 1 93 ? -0.357 23.481 -8.819 1.00 79.06 93 ASP A CA 1
ATOM 725 C C . ASP A 1 93 ? -0.562 24.513 -7.698 1.00 79.06 93 ASP A C 1
ATOM 727 O O . ASP A 1 93 ? -1.689 24.955 -7.454 1.00 79.06 93 ASP A O 1
ATOM 731 N N . ILE A 1 94 ? 0.500 24.817 -6.948 1.00 65.19 94 ILE A N 1
ATOM 732 C CA . ILE A 1 94 ? 0.511 25.853 -5.901 1.00 65.19 94 ILE A CA 1
ATOM 733 C C . ILE A 1 94 ? 1.324 27.046 -6.391 1.00 65.19 94 ILE A C 1
ATOM 735 O O . ILE A 1 94 ? 2.457 26.819 -6.874 1.00 65.19 94 ILE A O 1
#

Sequence (94 aa):
MAIKAMAKSKWPEGADRSQFPKCWYQPASDPKLASMALRFTLSQPITAAVPSGDPKLFKMAMEVASNYTSITDEEIEELKRIAQDQEPIFELDI

Foldseek 3Di:
DAEALFFQAADPPPDDCVVPVPDRGDGNLPLVSLLLSNLVVVLDPDDDYHHDPPPSSVVSSVVSVVVHDHHDPVSVVVSVVSNVPHHHPDDDPD

pLDDT: mean 94.62, std 4.44, range [65.19, 98.56]

Solvent-accessible surface area (backbone atoms only — not comparable to full-atom values): 5716 Å² total; per-residue (Å²): 101,44,77,46,34,34,62,61,24,47,60,64,86,89,59,89,47,81,92,46,78,85,55,92,43,30,58,37,75,52,69,69,56,23,41,52,38,38,29,50,51,68,70,42,104,52,88,46,68,38,58,53,91,49,69,69,55,36,50,51,50,52,56,40,62,76,66,64,59,84,64,50,73,69,56,50,54,49,52,52,58,58,52,72,82,43,56,68,78,73,80,78,96,123

Nearest PDB structures (foldseek):
  6ow0-assembly2_B  TM=6.009E-01  e=1.204E+00  Streptomyces argillaceus
  6ovx-assembly2_B  TM=6.497E-01  e=1.879E+00  Streptomyces argillaceus
  6ow0-assembly1_A  TM=4.933E-01  e=1.130E+00  Streptomyces argillaceus
  8jwn-assembly1_F  TM=5.052E-01  e=2.134E+00  Streptomyces xinghaiensis
  1st7-assembly1_A  TM=4.727E-01  e=5.538E+00  Saccharomyces cerevisiae

Mean predicted aligned error: 2.89 Å

Radius of gyration: 13.17 Å; Cα contacts (8 Å, |Δi|>4): 109; chains: 1; bounding box: 32×37×32 Å

Secondary structure (DSSP, 8-state):
-EE-TTEEESPPTT---TTSTT-SSEE--SHHHHHHHHHHHHTSS-S-EE--SSHHHHHHHHHHHHT--PPPHHHHHHHHHHHHTSPPSS----